Protein AF-A0A2T2R515-F1 (afdb_monomer_lite)

Foldseek 3Di:
DDDDDDDDPDPPPPPPVPPVPQDPVNVVVVVVVVCVCVVVVPPPPDPDDPDDDDPDDPPDDDDDDPPPPPPPPPPPPVFDWDWDFDDDDWFFKGWTPKIAGQAWDKDWDADQDPNDGDDTQFMDIPHGGGMDTDMTTGPDTPD

Structure (mmCIF, N/CA/C/O backbone):
data_AF-A0A2T2R515-F1
#
_entry.id   AF-A0A2T2R515-F1
#
loop_
_atom_site.group_PDB
_atom_site.id
_atom_site.type_symbol
_atom_site.label_atom_id
_atom_site.label_alt_id
_atom_site.label_comp_id
_atom_site.label_asym_id
_atom_site.label_entity_id
_atom_site.label_seq_id
_atom_site.pdbx_PDB_ins_code
_atom_site.Cartn_x
_atom_site.Cartn_y
_atom_site.Cartn_z
_atom_site.occupancy
_atom_site.B_iso_or_equiv
_atom_site.auth_seq_id
_atom_site.auth_comp_id
_atom_site.auth_asym_id
_atom_site.auth_atom_id
_atom_site.pdbx_PDB_model_num
ATOM 1 N N . MET A 1 1 ? -53.935 50.753 -39.973 1.00 38.03 1 MET A N 1
ATOM 2 C CA . MET A 1 1 ? -55.240 50.120 -40.251 1.00 38.03 1 MET A CA 1
ATOM 3 C C . MET A 1 1 ? -55.035 49.172 -41.426 1.00 38.03 1 MET A C 1
ATOM 5 O O . MET A 1 1 ? -54.798 49.696 -42.499 1.00 38.03 1 MET A O 1
ATOM 9 N N . ALA A 1 2 ? -55.031 47.854 -41.149 1.00 42.31 2 ALA A N 1
ATOM 10 C CA . ALA A 1 2 ? -55.151 46.672 -42.037 1.00 42.31 2 ALA A CA 1
ATOM 11 C C . ALA A 1 2 ? -54.336 46.619 -43.352 1.00 42.31 2 ALA A C 1
ATOM 13 O O . ALA A 1 2 ? -54.297 47.579 -44.100 1.00 42.31 2 ALA A O 1
ATOM 14 N N . THR A 1 3 ? -53.726 45.534 -43.827 1.00 49.41 3 THR A N 1
ATOM 15 C CA . THR A 1 3 ? -53.454 44.123 -43.468 1.00 49.41 3 THR A CA 1
ATOM 16 C C . THR A 1 3 ? -52.670 43.600 -44.688 1.00 49.41 3 THR A C 1
ATOM 18 O O . THR A 1 3 ? -52.916 44.091 -45.789 1.00 49.41 3 THR A O 1
ATOM 21 N N . SER A 1 4 ? -51.807 42.591 -44.549 1.00 45.34 4 SER A N 1
ATOM 22 C CA . SER A 1 4 ? -51.841 41.380 -45.399 1.00 45.34 4 SER A CA 1
ATOM 23 C C . SER A 1 4 ? -50.544 40.584 -45.257 1.00 45.34 4 SER A C 1
ATOM 25 O O . SER A 1 4 ? -49.529 40.889 -45.881 1.00 45.34 4 SER A O 1
ATOM 27 N N . ASP A 1 5 ? -50.641 39.500 -44.495 1.00 59.12 5 ASP A N 1
ATOM 28 C CA . ASP A 1 5 ? -49.788 38.320 -44.581 1.00 59.12 5 ASP A CA 1
ATOM 29 C C . ASP A 1 5 ? -49.688 37.791 -46.014 1.00 59.12 5 ASP A C 1
ATOM 31 O O . ASP A 1 5 ? -50.705 37.734 -46.709 1.00 59.12 5 ASP A O 1
ATOM 35 N N . LYS A 1 6 ? -48.503 37.304 -46.411 1.00 57.22 6 LYS A N 1
ATOM 36 C CA . LYS A 1 6 ? -48.354 36.138 -47.301 1.00 57.22 6 LYS A CA 1
ATOM 37 C C . LYS A 1 6 ? -47.087 35.350 -46.961 1.00 57.22 6 LYS A C 1
ATOM 39 O O . LYS A 1 6 ? -45.995 35.627 -47.445 1.00 57.22 6 LYS A O 1
ATOM 44 N N . ASN A 1 7 ? -47.320 34.334 -46.139 1.00 53.00 7 ASN A N 1
ATOM 45 C CA . ASN A 1 7 ? -46.647 33.040 -46.097 1.00 53.00 7 ASN A CA 1
ATOM 46 C C . ASN A 1 7 ? -46.151 32.576 -47.488 1.00 53.00 7 ASN A C 1
ATOM 48 O O . ASN A 1 7 ? -46.952 32.435 -48.416 1.00 53.00 7 ASN A O 1
ATOM 52 N N . LYS A 1 8 ? -44.844 32.308 -47.598 1.00 55.62 8 LYS A N 1
ATOM 53 C CA . LYS A 1 8 ? -44.246 31.407 -48.595 1.00 55.62 8 LYS A CA 1
ATOM 54 C C . LYS A 1 8 ? -43.318 30.419 -47.887 1.00 55.62 8 LYS A C 1
ATOM 56 O O . LYS A 1 8 ? -42.098 30.534 -47.889 1.00 55.62 8 LYS A O 1
ATOM 61 N N . ASN A 1 9 ? -43.967 29.478 -47.226 1.00 55.03 9 ASN A N 1
ATOM 62 C CA . ASN A 1 9 ? -43.599 28.080 -47.085 1.00 55.03 9 ASN A CA 1
ATOM 63 C C . ASN A 1 9 ? -42.997 27.490 -48.371 1.00 55.03 9 ASN A C 1
ATOM 65 O O . ASN A 1 9 ? -43.692 26.877 -49.177 1.00 55.03 9 ASN A O 1
ATOM 69 N N . ASN A 1 10 ? -41.681 27.613 -48.517 1.00 56.19 10 ASN A N 1
ATOM 70 C CA . ASN A 1 10 ? -40.933 26.831 -49.490 1.00 56.19 10 ASN A CA 1
ATOM 71 C C . ASN A 1 10 ? -40.209 25.705 -48.750 1.00 56.19 10 ASN A C 1
ATOM 73 O O . ASN A 1 10 ? -39.078 25.849 -48.294 1.00 56.19 10 ASN A O 1
ATOM 77 N N . ASN A 1 11 ? -40.943 24.597 -48.621 1.00 58.25 11 ASN A N 1
ATOM 78 C CA . ASN A 1 11 ? -40.427 23.255 -48.387 1.00 58.25 11 ASN A CA 1
ATOM 79 C C . ASN A 1 11 ? -39.478 22.873 -49.526 1.00 58.25 11 ASN A C 1
ATOM 81 O O . ASN A 1 11 ? -39.905 22.267 -50.505 1.00 58.25 11 ASN A O 1
ATOM 85 N N . ASP A 1 12 ? -38.201 23.183 -49.373 1.00 54.47 12 ASP A N 1
ATOM 86 C CA . ASP A 1 12 ? -37.157 22.455 -50.081 1.00 54.47 12 ASP A CA 1
ATOM 87 C C . ASP A 1 12 ? -36.236 21.863 -49.018 1.00 54.47 12 ASP A C 1
ATOM 89 O O . ASP A 1 12 ? -35.169 22.383 -48.695 1.00 54.47 12 ASP A O 1
ATOM 93 N N . ILE A 1 13 ? -36.728 20.803 -48.367 1.00 57.78 13 ILE A N 1
ATOM 94 C CA . ILE A 1 13 ? -35.865 19.932 -47.575 1.00 57.78 13 ILE A CA 1
ATOM 95 C C . ILE A 1 13 ? -35.041 19.182 -48.615 1.00 57.78 13 ILE A C 1
ATOM 97 O O . ILE A 1 13 ? -35.435 18.120 -49.093 1.00 57.78 13 ILE A O 1
ATOM 101 N N . GLN A 1 14 ? -33.916 19.777 -48.998 1.00 53.94 14 GLN A N 1
ATOM 102 C CA . GLN A 1 14 ? -32.825 19.064 -49.635 1.00 53.94 14 GLN A CA 1
ATOM 103 C C . GLN A 1 14 ? -32.409 17.988 -48.627 1.00 53.94 14 GLN A C 1
ATOM 105 O O . GLN A 1 14 ? -31.639 18.251 -47.705 1.00 53.94 14 GLN A O 1
ATOM 110 N N . ILE A 1 15 ? -32.987 16.786 -48.731 1.00 57.94 15 ILE A N 1
ATOM 111 C CA . ILE A 1 15 ? -32.444 15.605 -48.062 1.00 57.94 15 ILE A CA 1
ATOM 112 C C . ILE A 1 15 ? -31.192 15.263 -48.859 1.00 57.94 15 ILE A C 1
ATOM 114 O O . ILE A 1 15 ? -31.170 14.347 -49.682 1.00 57.94 15 ILE A O 1
ATOM 118 N N . GLU A 1 16 ? -30.154 16.069 -48.650 1.00 57.19 16 GLU A N 1
ATOM 119 C CA . GLU A 1 16 ? -28.794 15.719 -48.989 1.00 57.19 16 GLU A CA 1
ATOM 120 C C . GLU A 1 16 ? -28.500 14.512 -48.112 1.00 57.19 16 GLU A C 1
ATOM 122 O O . GLU A 1 16 ? -28.179 14.598 -46.926 1.00 57.19 16 GLU A O 1
ATOM 127 N N . THR A 1 17 ? -28.779 13.341 -48.675 1.00 58.66 17 THR A N 1
ATOM 128 C CA . THR A 1 17 ? -28.340 12.094 -48.091 1.00 58.66 17 THR A CA 1
ATOM 129 C C . THR A 1 17 ? -26.835 12.160 -48.254 1.00 58.66 17 THR A C 1
ATOM 131 O O . THR A 1 17 ? -26.313 11.780 -49.302 1.00 58.66 17 THR A O 1
ATOM 134 N N . GLU A 1 18 ? -26.143 12.736 -47.265 1.00 49.25 18 GLU A N 1
ATOM 135 C CA . GLU A 1 18 ? -24.712 12.561 -47.100 1.00 49.25 18 GLU A CA 1
ATOM 136 C C . GLU A 1 18 ? -24.510 11.051 -47.018 1.00 49.25 18 GLU A C 1
ATOM 138 O O . GLU A 1 18 ? -24.594 10.429 -45.957 1.00 49.25 18 GLU A O 1
ATOM 143 N N . SER A 1 19 ? -24.289 10.433 -48.174 1.00 58.09 19 SER A N 1
ATOM 144 C CA . SER A 1 19 ? -23.699 9.120 -48.260 1.00 58.09 19 SER A CA 1
ATOM 145 C C . SER A 1 19 ? -22.293 9.315 -47.720 1.00 58.09 19 SER A C 1
ATOM 147 O O . SER A 1 19 ? -21.364 9.587 -48.482 1.00 58.09 19 SER A O 1
ATOM 149 N N . LYS A 1 20 ? -22.153 9.244 -46.389 1.00 58.50 20 LYS A N 1
ATOM 150 C CA . LYS A 1 20 ? -20.870 9.184 -45.700 1.00 58.50 20 LYS A CA 1
ATOM 151 C C . LYS A 1 20 ? -20.222 7.884 -46.134 1.00 58.50 20 LYS A C 1
ATOM 153 O O . LYS A 1 20 ? -20.372 6.845 -45.497 1.00 58.50 20 LYS A O 1
ATOM 158 N N . GLY A 1 21 ? -19.582 7.949 -47.300 1.00 65.81 21 GLY A N 1
ATOM 159 C CA . GLY A 1 21 ? -18.778 6.877 -47.839 1.00 65.81 21 GLY A CA 1
ATOM 160 C C . GLY A 1 21 ? -17.803 6.475 -46.752 1.00 65.81 21 GLY A C 1
ATOM 161 O O . GLY A 1 21 ? -17.134 7.329 -46.169 1.00 65.81 21 GLY A O 1
ATOM 162 N N . VAL A 1 22 ? -17.794 5.185 -46.433 1.00 72.81 22 VAL A N 1
ATOM 163 C CA . VAL A 1 22 ? -16.921 4.628 -45.405 1.00 72.81 22 VAL A CA 1
ATOM 164 C C . VAL A 1 22 ? -15.488 5.020 -45.762 1.00 72.81 22 VAL A C 1
ATOM 166 O O . VAL A 1 22 ? -14.968 4.592 -46.797 1.00 72.81 22 VAL A O 1
ATOM 169 N N . SER A 1 23 ? -14.876 5.878 -44.943 1.00 81.31 23 SER A N 1
ATOM 170 C CA . SER A 1 23 ? -13.508 6.340 -45.178 1.00 81.31 23 SER A CA 1
ATOM 171 C C . SER A 1 23 ? -12.536 5.164 -45.056 1.00 81.31 23 SER A C 1
ATOM 173 O O . SER A 1 23 ? -12.828 4.178 -44.377 1.00 81.31 23 SER A O 1
ATOM 175 N N . GLU A 1 24 ? -11.373 5.239 -45.702 1.00 78.12 24 GLU A N 1
ATOM 176 C CA . GLU A 1 24 ? -10.357 4.172 -45.638 1.00 78.12 24 GLU A CA 1
ATOM 177 C C . GLU A 1 24 ? -10.008 3.793 -44.187 1.00 78.12 24 GLU A C 1
ATOM 179 O O . GLU A 1 24 ? -9.947 2.615 -43.840 1.00 78.12 24 GLU A O 1
ATOM 184 N N . THR A 1 25 ? -9.922 4.780 -43.293 1.00 77.62 25 THR A N 1
ATOM 185 C CA . THR A 1 25 ? -9.736 4.556 -41.854 1.00 77.62 25 THR A CA 1
ATOM 186 C C . THR A 1 25 ? -10.892 3.776 -41.234 1.00 77.62 25 THR A C 1
ATOM 188 O O . THR A 1 25 ? -10.667 2.870 -40.439 1.00 77.62 25 THR A O 1
ATOM 191 N N . GLN A 1 26 ? -12.135 4.081 -41.607 1.00 78.06 26 GLN A N 1
ATOM 192 C CA . GLN A 1 26 ? -13.306 3.374 -41.098 1.00 78.06 26 GLN A CA 1
ATOM 193 C C . GLN A 1 26 ? -13.345 1.920 -41.596 1.00 78.06 26 GLN A C 1
ATOM 195 O O . GLN A 1 26 ? -13.714 1.037 -40.827 1.00 78.06 26 GLN A O 1
ATOM 200 N N . LYS A 1 27 ? -12.879 1.632 -42.821 1.00 79.00 27 LYS A N 1
ATOM 201 C CA . LYS A 1 27 ? -12.712 0.250 -43.311 1.00 79.00 27 LYS A CA 1
ATOM 202 C C . LYS A 1 27 ? -11.654 -0.512 -42.514 1.00 79.00 27 LYS A C 1
ATOM 204 O O . LYS A 1 27 ? -11.900 -1.651 -42.132 1.00 79.00 27 LYS A O 1
ATOM 209 N N . ILE A 1 28 ? -10.513 0.121 -42.223 1.00 86.12 28 ILE A N 1
ATOM 210 C CA . ILE A 1 28 ? -9.444 -0.475 -41.405 1.00 86.12 28 ILE A CA 1
ATOM 211 C C . ILE A 1 28 ? -9.951 -0.767 -39.988 1.00 86.12 28 ILE A C 1
ATOM 213 O O . ILE A 1 28 ? -9.718 -1.854 -39.468 1.00 86.12 28 ILE A O 1
ATOM 217 N N . VAL A 1 29 ? -10.695 0.163 -39.383 1.00 85.38 29 VAL A N 1
ATOM 218 C CA . VAL A 1 29 ? -11.283 -0.016 -38.046 1.00 85.38 29 VAL A CA 1
ATOM 219 C C . VAL A 1 29 ? -12.323 -1.141 -38.039 1.00 85.38 29 VAL A C 1
ATOM 221 O O . VAL A 1 29 ? -12.287 -1.990 -37.151 1.00 85.38 29 VAL A O 1
ATOM 224 N N . ILE A 1 30 ? -13.209 -1.204 -39.039 1.00 83.56 30 ILE A N 1
ATOM 225 C CA . ILE A 1 30 ? -14.193 -2.292 -39.173 1.00 83.56 30 ILE A CA 1
ATOM 226 C C . ILE A 1 30 ? -13.484 -3.644 -39.346 1.00 83.56 30 ILE A C 1
ATOM 228 O O . ILE A 1 30 ? -13.856 -4.618 -38.692 1.00 83.56 30 ILE A O 1
ATOM 232 N N . PHE A 1 31 ? -12.438 -3.706 -40.175 1.00 83.81 31 PHE A N 1
ATOM 233 C CA . PHE A 1 31 ? -11.661 -4.927 -40.387 1.00 83.81 31 PHE A CA 1
ATOM 234 C C . PHE A 1 31 ? -10.930 -5.374 -39.112 1.00 83.81 31 PHE A C 1
ATOM 236 O O . PHE A 1 31 ? -10.961 -6.554 -38.769 1.00 83.81 31 PHE A O 1
ATOM 243 N N . ALA A 1 32 ? -10.332 -4.438 -38.368 1.00 84.44 32 ALA A N 1
ATOM 244 C CA . ALA A 1 32 ? -9.658 -4.723 -37.103 1.00 84.44 32 ALA A CA 1
ATOM 245 C C . ALA A 1 32 ? -10.628 -5.253 -36.032 1.00 84.44 32 ALA A C 1
ATOM 247 O O . ALA A 1 32 ? -10.308 -6.220 -35.344 1.00 84.44 32 ALA A O 1
ATOM 248 N N . LEU A 1 33 ? -11.829 -4.675 -35.925 1.00 83.19 33 LEU A N 1
ATOM 249 C CA . LEU A 1 33 ? -12.862 -5.150 -34.999 1.00 83.19 33 LEU A CA 1
ATOM 250 C C . LEU A 1 33 ? -13.371 -6.550 -35.372 1.00 83.19 33 LEU A C 1
ATOM 252 O O . LEU A 1 33 ? -13.500 -7.403 -34.496 1.00 83.19 33 LEU A O 1
ATOM 256 N N . ALA A 1 34 ? -13.604 -6.820 -36.661 1.00 81.00 34 ALA A N 1
ATOM 257 C CA . ALA A 1 34 ? -14.006 -8.148 -37.124 1.00 81.00 34 ALA A CA 1
ATOM 258 C C . ALA A 1 34 ? -12.920 -9.204 -36.844 1.00 81.00 34 ALA A C 1
ATOM 260 O O . ALA A 1 34 ? -13.220 -10.279 -36.327 1.00 81.00 34 ALA A O 1
ATOM 261 N N . ALA A 1 35 ? -11.651 -8.880 -37.110 1.00 78.31 35 ALA A N 1
ATOM 262 C CA . ALA A 1 35 ? -10.523 -9.763 -36.825 1.00 78.31 35 ALA A CA 1
ATOM 263 C C . ALA A 1 35 ? -10.320 -10.002 -35.320 1.00 78.31 35 ALA A C 1
ATOM 265 O O . ALA A 1 35 ? -9.958 -11.107 -34.932 1.00 78.31 35 ALA A O 1
ATOM 266 N N . PHE A 1 36 ? -10.586 -9.011 -34.464 1.00 78.19 36 PHE A N 1
ATOM 267 C CA . PHE A 1 36 ? -10.497 -9.158 -33.009 1.00 78.19 36 PHE A CA 1
ATOM 268 C C . PHE A 1 36 ? -11.574 -10.104 -32.453 1.00 78.19 36 PHE A C 1
ATOM 270 O O . PHE A 1 36 ? -11.263 -10.970 -31.638 1.00 78.19 36 PHE A O 1
ATOM 277 N N . ILE A 1 37 ? -12.819 -10.006 -32.942 1.00 74.50 37 ILE A N 1
ATOM 278 C CA . ILE A 1 37 ? -13.911 -10.912 -32.538 1.00 74.50 37 ILE A CA 1
ATOM 279 C C . ILE A 1 37 ? -13.641 -12.345 -33.015 1.00 74.50 37 ILE A C 1
ATOM 281 O O . ILE A 1 37 ? -13.819 -13.293 -32.253 1.00 74.50 37 ILE A O 1
ATOM 285 N N . ILE A 1 38 ? -13.154 -12.515 -34.248 1.00 71.44 38 ILE A N 1
ATOM 286 C CA . ILE A 1 38 ? -12.800 -13.839 -34.781 1.00 71.44 38 ILE A CA 1
ATOM 287 C C . ILE A 1 38 ? -11.552 -14.396 -34.074 1.00 71.44 38 ILE A C 1
ATOM 289 O O . ILE A 1 38 ? -11.510 -15.578 -33.753 1.00 71.44 38 ILE A O 1
ATOM 293 N N . GLY A 1 39 ? -10.557 -13.554 -33.786 1.00 60.31 39 GLY A N 1
ATOM 294 C CA . GLY A 1 39 ? -9.285 -13.947 -33.174 1.00 60.31 39 GLY A CA 1
ATOM 295 C C . GLY A 1 39 ? -9.384 -14.331 -31.697 1.00 60.31 39 GLY A C 1
ATOM 296 O O . GLY A 1 39 ? -8.640 -15.198 -31.250 1.00 60.31 39 GLY A O 1
ATOM 297 N N . ILE A 1 40 ? -10.322 -13.749 -30.944 1.00 63.66 40 ILE A N 1
ATOM 298 C CA . ILE A 1 40 ? -10.615 -14.172 -29.563 1.00 63.66 40 ILE A CA 1
ATOM 299 C C . ILE A 1 40 ? -11.539 -15.405 -29.541 1.00 63.66 40 ILE A C 1
ATOM 301 O O . ILE A 1 40 ? -11.453 -16.221 -28.625 1.00 63.66 40 ILE A O 1
ATOM 305 N N . GLY A 1 41 ? -12.373 -15.596 -30.568 1.00 54.38 41 GLY A N 1
ATOM 306 C CA . GLY A 1 41 ? -13.409 -16.636 -30.613 1.00 54.38 41 GLY A CA 1
ATOM 307 C C . GLY A 1 41 ? -12.950 -18.084 -30.846 1.00 54.38 41 GLY A C 1
ATOM 308 O O . GLY A 1 41 ? -13.784 -18.980 -30.768 1.00 54.38 41 GLY A O 1
ATOM 309 N N . VAL A 1 42 ? -11.666 -18.348 -31.114 1.00 58.06 42 VAL A N 1
ATOM 310 C CA . VAL A 1 42 ? -11.133 -19.717 -31.341 1.00 58.06 42 VAL A CA 1
ATOM 311 C C . VAL A 1 42 ? -10.168 -20.211 -30.257 1.00 58.06 42 VAL A C 1
ATOM 313 O O . VAL A 1 42 ? -9.680 -21.333 -30.337 1.00 58.06 42 VAL A O 1
ATOM 316 N N . GLY A 1 43 ? -9.922 -19.421 -29.208 1.00 54.16 43 GLY A N 1
ATOM 317 C CA . GLY A 1 43 ? -9.030 -19.804 -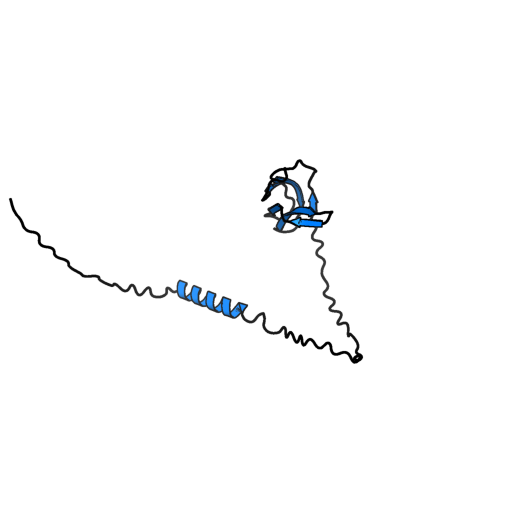28.106 1.00 54.16 43 GLY A CA 1
ATOM 318 C C . GLY A 1 43 ? -9.674 -20.623 -26.980 1.00 54.16 43 GLY A C 1
ATOM 319 O O . GLY A 1 43 ? -8.992 -20.913 -26.004 1.00 54.16 43 GLY A O 1
ATOM 320 N N . PHE A 1 44 ? -10.966 -20.963 -27.070 1.00 55.25 44 PHE A N 1
ATOM 321 C CA . PHE A 1 44 ? -11.721 -21.542 -25.945 1.00 55.25 44 PHE A CA 1
ATOM 322 C C . PHE A 1 44 ? -12.681 -22.679 -26.340 1.00 55.25 44 PHE A C 1
ATOM 324 O O . PHE A 1 44 ? -13.757 -22.822 -25.770 1.00 55.25 44 PHE A O 1
ATOM 331 N N . VAL A 1 45 ? -12.310 -23.494 -27.332 1.00 56.44 45 VAL A N 1
ATOM 332 C CA . VAL A 1 45 ? -13.097 -24.667 -27.751 1.00 56.44 45 VAL A CA 1
ATOM 333 C C . VAL A 1 45 ? -12.190 -25.892 -27.783 1.00 56.44 45 VAL A C 1
ATOM 335 O O . VAL A 1 45 ? -11.647 -26.225 -28.830 1.00 56.44 45 VAL A O 1
ATOM 338 N N . LEU A 1 46 ? -11.970 -26.470 -26.596 1.00 56.97 46 LEU A N 1
ATOM 339 C CA . LEU A 1 46 ? -11.714 -27.891 -26.289 1.00 56.97 46 LEU A CA 1
ATOM 340 C C . LEU A 1 46 ? -11.292 -28.001 -24.807 1.00 56.97 46 LEU A C 1
ATOM 342 O O . LEU A 1 46 ? -10.154 -28.319 -24.473 1.00 56.97 46 LEU A O 1
ATOM 346 N N . VAL A 1 47 ? -12.227 -27.689 -23.910 1.00 52.69 47 VAL A N 1
ATOM 347 C CA . VAL A 1 47 ? -12.324 -28.366 -22.611 1.00 52.69 47 VAL A CA 1
ATOM 348 C C . VAL A 1 47 ? -13.667 -29.075 -22.680 1.00 52.69 47 VAL A C 1
ATOM 350 O O . VAL A 1 47 ? -14.717 -28.439 -22.695 1.00 52.69 47 VAL A O 1
ATOM 353 N N . GLU A 1 48 ? -13.608 -30.380 -22.910 1.00 46.22 48 GLU A N 1
ATOM 354 C CA . GLU A 1 48 ? -14.766 -31.264 -22.917 1.00 46.22 48 GLU A CA 1
ATOM 355 C C . GLU A 1 48 ? -15.039 -31.630 -21.453 1.00 46.22 48 GLU A C 1
ATOM 357 O O . GLU A 1 48 ? -14.364 -32.487 -20.888 1.00 46.22 48 GLU A O 1
ATOM 362 N N . ASP A 1 49 ? -15.982 -30.933 -20.817 1.00 54.81 49 ASP A N 1
ATOM 363 C CA . ASP A 1 49 ? -16.538 -31.358 -19.533 1.00 54.81 49 ASP A CA 1
ATOM 364 C C . ASP A 1 49 ? -17.538 -32.490 -19.805 1.00 54.81 49 ASP A C 1
ATOM 366 O O . ASP A 1 49 ? -18.688 -32.254 -20.183 1.00 54.81 49 ASP A O 1
ATOM 370 N N . THR A 1 50 ? -17.119 -33.740 -19.620 1.00 41.03 50 THR A N 1
ATOM 371 C CA . THR A 1 50 ? -18.057 -34.851 -19.414 1.00 41.03 50 THR A CA 1
ATOM 372 C C . THR A 1 50 ? -18.243 -35.087 -17.921 1.00 41.03 50 THR A C 1
ATOM 374 O O . THR A 1 50 ? -17.772 -36.086 -17.383 1.00 41.03 50 THR A O 1
ATOM 377 N N . ASP A 1 51 ? -18.967 -34.190 -17.255 1.00 53.72 51 ASP A N 1
ATOM 378 C CA . ASP A 1 51 ? -19.571 -34.486 -15.957 1.00 53.72 51 ASP A CA 1
ATOM 379 C C . ASP A 1 51 ? -20.903 -35.213 -16.189 1.00 53.72 51 ASP A C 1
ATOM 381 O O . ASP A 1 51 ? -21.951 -34.604 -16.407 1.00 53.72 51 ASP A O 1
ATOM 385 N N . THR A 1 52 ? -20.876 -36.546 -16.149 1.00 47.41 52 THR A N 1
ATOM 386 C CA . THR A 1 52 ? -22.083 -37.339 -15.867 1.00 47.41 52 THR A CA 1
ATOM 387 C C . THR A 1 52 ? -22.067 -37.708 -14.383 1.00 47.41 52 THR A C 1
ATOM 389 O O . THR A 1 52 ? -21.185 -38.462 -13.971 1.00 47.41 52 THR A O 1
ATOM 392 N N . PRO A 1 53 ? -23.015 -37.225 -13.557 1.00 50.69 53 PRO A N 1
ATOM 393 C CA . PRO A 1 53 ? -23.109 -37.621 -12.163 1.00 50.69 53 PRO A CA 1
ATOM 394 C C . PRO A 1 53 ? -23.853 -38.957 -12.084 1.00 50.69 53 PRO A C 1
ATOM 396 O O . PRO A 1 53 ? -25.063 -39.020 -12.294 1.00 50.69 53 PRO A O 1
ATOM 399 N N . ALA A 1 54 ? -23.139 -40.032 -11.772 1.00 40.12 54 ALA A N 1
ATOM 400 C CA . ALA A 1 54 ? -23.738 -41.325 -11.468 1.00 40.12 54 ALA A CA 1
ATOM 401 C C . ALA A 1 54 ? -23.227 -41.808 -10.107 1.00 40.12 54 ALA A C 1
ATOM 403 O O . ALA A 1 54 ? -22.230 -42.512 -10.025 1.00 40.12 54 ALA A O 1
ATOM 404 N N . ASN A 1 55 ? -23.938 -41.433 -9.040 1.00 47.69 55 ASN A N 1
ATOM 405 C CA . ASN A 1 55 ? -23.940 -42.216 -7.808 1.00 47.69 55 ASN A CA 1
ATOM 406 C C . ASN A 1 55 ? -25.120 -43.188 -7.899 1.00 47.69 55 ASN A C 1
ATOM 408 O O . ASN A 1 55 ? -26.277 -42.827 -7.680 1.00 47.69 55 ASN A O 1
ATOM 412 N N . THR A 1 56 ? -24.835 -44.421 -8.292 1.00 47.47 56 THR A N 1
ATOM 413 C CA . THR A 1 56 ? -25.641 -45.591 -7.942 1.00 47.47 56 THR A CA 1
ATOM 414 C C . THR A 1 56 ? -24.629 -46.655 -7.561 1.00 47.47 56 THR A C 1
ATOM 416 O O . THR A 1 56 ? -23.968 -47.228 -8.423 1.00 47.47 56 THR A O 1
ATOM 419 N N . ASP A 1 57 ? -24.446 -46.801 -6.252 1.00 52.06 57 ASP A N 1
ATOM 420 C CA . ASP A 1 57 ? -23.492 -47.711 -5.636 1.00 52.06 57 ASP A CA 1
ATOM 421 C C . ASP A 1 57 ? -23.900 -49.166 -5.885 1.00 52.06 57 ASP A C 1
ATOM 423 O O . ASP A 1 57 ? -24.918 -49.611 -5.366 1.00 52.06 57 ASP A O 1
ATOM 427 N N . GLU A 1 58 ? -23.068 -49.912 -6.608 1.00 48.94 58 GLU A N 1
ATOM 428 C CA . GLU A 1 58 ? -22.641 -51.257 -6.198 1.00 48.94 58 GLU A CA 1
ATOM 429 C C . GLU A 1 58 ? -21.126 -51.353 -6.469 1.00 48.94 58 GLU A C 1
ATOM 431 O O . GLU A 1 58 ? -20.667 -51.822 -7.505 1.00 48.94 58 GLU A O 1
ATOM 436 N N . ASP A 1 59 ? -20.403 -50.731 -5.528 1.00 58.88 59 ASP A N 1
ATOM 437 C CA . ASP A 1 59 ? -18.960 -50.676 -5.225 1.00 58.88 59 ASP A CA 1
ATOM 438 C C . ASP A 1 59 ? -17.974 -50.979 -6.384 1.00 58.88 59 ASP A C 1
ATOM 440 O O . ASP A 1 59 ? -17.512 -52.106 -6.582 1.00 58.88 59 ASP A O 1
ATOM 444 N N . ILE A 1 60 ? -17.659 -49.936 -7.168 1.00 44.97 60 ILE A N 1
ATOM 445 C CA . ILE A 1 60 ? -16.987 -49.998 -8.480 1.00 44.97 60 ILE A CA 1
ATOM 446 C C . ILE A 1 60 ? -15.449 -49.884 -8.392 1.00 44.97 60 ILE A C 1
ATOM 448 O O . ILE A 1 60 ? -14.885 -48.891 -7.938 1.00 44.97 60 ILE A O 1
ATOM 452 N N . GLU A 1 61 ? -14.819 -50.938 -8.916 1.00 40.56 61 GLU A N 1
ATOM 453 C CA . GLU A 1 61 ? -13.564 -51.072 -9.677 1.00 40.56 61 GLU A CA 1
ATOM 454 C C . GLU A 1 61 ? -12.479 -49.972 -9.688 1.00 40.56 61 GLU A C 1
ATOM 456 O O . GLU A 1 61 ? -12.622 -48.878 -10.220 1.00 40.56 61 GLU A O 1
ATOM 461 N N . ALA A 1 62 ? -11.296 -50.421 -9.250 1.00 39.03 62 ALA A N 1
ATOM 462 C CA . ALA A 1 62 ? -10.058 -50.525 -10.030 1.00 39.03 62 ALA A CA 1
ATOM 463 C C . ALA A 1 62 ? -9.643 -49.368 -10.960 1.00 39.03 62 ALA A C 1
ATOM 465 O O . ALA A 1 62 ? -10.240 -49.118 -12.001 1.00 39.03 62 ALA A O 1
ATOM 466 N N . GLY A 1 63 ? -8.428 -48.862 -10.720 1.00 37.78 63 GLY A N 1
ATOM 467 C CA . GLY A 1 63 ? -7.580 -48.417 -11.826 1.00 37.78 63 GLY A CA 1
ATOM 468 C C . GLY A 1 63 ? -6.720 -47.201 -11.538 1.00 37.78 63 GLY A C 1
ATOM 469 O O . GLY A 1 63 ? -7.119 -46.072 -11.774 1.00 37.78 63 GLY A O 1
ATOM 470 N N . THR A 1 64 ? -5.496 -47.470 -11.088 1.00 47.66 64 THR A N 1
ATOM 471 C CA . THR A 1 64 ? -4.259 -46.832 -11.564 1.00 47.66 64 THR A CA 1
ATOM 472 C C . THR A 1 64 ? -4.365 -45.356 -11.972 1.00 47.66 64 THR A C 1
ATOM 474 O O . THR A 1 64 ? -4.482 -45.021 -13.149 1.00 47.66 64 THR A O 1
ATOM 477 N N . SER A 1 65 ? -4.203 -44.458 -10.998 1.00 42.69 65 SER A N 1
ATOM 478 C CA . SER A 1 65 ? -3.913 -43.050 -11.275 1.00 42.69 65 SER A CA 1
ATOM 479 C C . SER A 1 65 ? -2.471 -42.935 -11.782 1.00 42.69 65 SER A C 1
ATOM 481 O O . SER A 1 65 ? -1.509 -42.892 -11.011 1.00 42.69 65 SER A O 1
ATOM 483 N N . THR A 1 66 ? -2.303 -42.950 -13.106 1.00 38.06 66 THR A N 1
ATOM 484 C CA . THR A 1 66 ? -1.059 -42.545 -13.761 1.00 38.06 66 THR A CA 1
ATOM 485 C C . THR A 1 66 ? -0.883 -41.048 -13.549 1.00 38.06 66 THR A C 1
ATOM 487 O O . THR A 1 66 ? -1.434 -40.211 -14.259 1.00 38.06 66 THR A O 1
ATOM 490 N N . GLN A 1 67 ? -0.100 -40.735 -12.526 1.00 47.28 67 GLN A N 1
ATOM 491 C CA . GLN A 1 67 ? 0.413 -39.416 -12.216 1.00 47.28 67 GLN A CA 1
ATOM 492 C C . GLN A 1 67 ? 1.312 -38.958 -13.374 1.00 47.28 67 GLN A C 1
ATOM 494 O O . GLN A 1 67 ? 2.494 -39.290 -13.440 1.00 47.28 67 GLN A O 1
ATOM 499 N N . ALA A 1 68 ? 0.745 -38.212 -14.321 1.00 50.22 68 ALA A N 1
ATOM 500 C CA . ALA A 1 68 ? 1.533 -37.425 -15.253 1.00 50.22 68 ALA A CA 1
ATOM 501 C C . ALA A 1 68 ? 2.171 -36.283 -14.454 1.00 50.22 68 ALA A C 1
ATOM 503 O O . ALA A 1 68 ? 1.557 -35.249 -14.192 1.00 50.22 68 ALA A O 1
ATOM 504 N N . THR A 1 69 ? 3.409 -36.505 -14.016 1.00 45.94 69 THR A N 1
ATOM 505 C CA . THR A 1 69 ? 4.309 -35.476 -13.505 1.00 45.94 69 THR A CA 1
ATOM 506 C C . THR A 1 69 ? 4.586 -34.477 -14.629 1.00 45.94 69 THR A C 1
ATOM 508 O O . THR A 1 69 ? 5.593 -34.554 -15.329 1.00 45.94 69 THR A O 1
ATOM 511 N N . SER A 1 70 ? 3.685 -33.514 -14.811 1.00 48.22 70 SER A N 1
ATOM 512 C CA . SER A 1 70 ? 4.040 -32.247 -15.435 1.00 48.22 70 SER A CA 1
ATOM 513 C C . SER A 1 70 ? 4.964 -31.535 -14.461 1.00 48.22 70 SER A C 1
ATOM 515 O O . SER A 1 70 ? 4.522 -30.802 -13.578 1.00 48.22 70 SER A O 1
ATOM 517 N N . SER A 1 71 ? 6.266 -31.774 -14.610 1.00 54.75 71 SER A N 1
ATOM 518 C CA . SER A 1 71 ? 7.314 -30.913 -14.073 1.00 54.75 71 SER A CA 1
ATOM 519 C C . SER A 1 71 ? 7.218 -29.564 -14.778 1.00 54.75 71 SER A C 1
ATOM 521 O O . SER A 1 71 ? 8.047 -29.212 -15.613 1.00 54.75 71 SER A O 1
ATOM 523 N N . ASN A 1 72 ? 6.174 -28.799 -14.465 1.00 55.75 72 ASN A N 1
ATOM 524 C CA . ASN A 1 72 ? 6.191 -27.375 -14.690 1.00 55.75 72 ASN A CA 1
ATOM 525 C C . ASN A 1 72 ? 7.261 -26.863 -13.730 1.00 55.75 72 ASN A C 1
ATOM 527 O O . ASN A 1 72 ? 7.002 -26.691 -12.542 1.00 55.75 72 ASN A O 1
ATOM 531 N N . SER A 1 73 ? 8.497 -26.718 -14.217 1.00 57.34 73 SER A N 1
ATOM 532 C CA . SER A 1 73 ? 9.505 -25.923 -13.531 1.00 57.34 73 SER A CA 1
ATOM 533 C C . SER A 1 73 ? 8.953 -24.508 -13.442 1.00 57.34 73 SER A C 1
ATOM 535 O O . SER A 1 73 ? 9.216 -23.660 -14.294 1.00 57.34 73 SER A O 1
ATOM 537 N N . THR A 1 74 ? 8.171 -24.249 -12.398 1.00 50.94 74 THR A N 1
ATOM 538 C CA . THR A 1 74 ? 7.961 -22.924 -11.852 1.00 50.94 74 THR A CA 1
ATOM 539 C C . THR A 1 74 ? 9.356 -22.428 -11.522 1.00 50.94 74 THR A C 1
ATOM 541 O O . THR A 1 74 ? 9.935 -22.745 -10.486 1.00 50.94 74 THR A O 1
ATOM 544 N N . ARG A 1 75 ? 9.952 -21.672 -12.448 1.00 57.31 75 ARG A N 1
ATOM 545 C CA . ARG A 1 75 ? 10.960 -20.696 -12.068 1.00 57.31 75 ARG A CA 1
ATOM 546 C C . ARG A 1 75 ? 10.228 -19.771 -11.114 1.00 57.31 75 ARG A C 1
ATOM 548 O O . ARG A 1 75 ? 9.527 -18.865 -11.554 1.00 57.31 75 ARG A O 1
ATOM 555 N N . THR A 1 76 ? 10.333 -20.058 -9.822 1.00 49.69 76 THR A N 1
ATOM 556 C CA . THR A 1 76 ? 9.994 -19.122 -8.765 1.00 49.69 76 THR A CA 1
ATOM 557 C C . THR A 1 76 ? 10.932 -17.946 -8.977 1.00 49.69 76 THR A C 1
ATOM 559 O O . THR A 1 76 ? 12.067 -17.939 -8.508 1.00 49.69 76 THR A O 1
ATOM 562 N N . ALA A 1 77 ? 10.507 -16.981 -9.791 1.00 59.56 77 ALA A N 1
ATOM 563 C CA . ALA A 1 77 ? 11.018 -15.640 -9.652 1.00 59.56 77 ALA A CA 1
ATOM 564 C C . ALA A 1 77 ? 10.670 -15.277 -8.212 1.00 59.56 77 ALA A C 1
ATOM 566 O O . ALA A 1 77 ? 9.495 -15.179 -7.866 1.00 59.56 77 ALA A O 1
ATOM 567 N N . THR A 1 78 ? 11.676 -15.217 -7.345 1.00 56.94 78 THR A N 1
ATOM 568 C CA . THR A 1 78 ? 11.515 -14.673 -6.003 1.00 56.94 78 THR A CA 1
ATOM 569 C C . THR A 1 78 ? 11.206 -13.194 -6.188 1.00 56.94 78 THR A C 1
ATOM 571 O O . THR A 1 78 ? 12.102 -12.358 -6.242 1.00 56.94 78 THR A O 1
ATOM 574 N N . THR A 1 79 ? 9.934 -12.880 -6.412 1.00 65.62 79 THR A N 1
ATOM 575 C CA . THR A 1 79 ? 9.437 -11.514 -6.476 1.00 65.62 79 THR A CA 1
ATOM 576 C C . THR A 1 79 ? 9.358 -11.037 -5.037 1.00 65.62 79 THR A C 1
ATOM 578 O O . THR A 1 79 ? 8.437 -11.401 -4.304 1.00 65.62 79 THR A O 1
ATOM 581 N N . THR A 1 80 ? 10.371 -10.302 -4.588 1.00 82.38 80 THR A N 1
ATOM 582 C CA . THR A 1 80 ? 10.379 -9.732 -3.240 1.00 82.38 80 THR A CA 1
ATOM 583 C C . THR A 1 80 ? 9.348 -8.613 -3.197 1.00 82.38 80 THR A C 1
ATOM 585 O O . THR A 1 80 ? 9.584 -7.523 -3.710 1.00 82.38 80 THR A O 1
ATOM 588 N N . THR A 1 81 ? 8.179 -8.908 -2.633 1.00 92.69 81 THR A N 1
ATOM 589 C CA . THR A 1 81 ? 7.154 -7.915 -2.311 1.00 92.69 81 THR A CA 1
ATOM 590 C C . THR A 1 81 ? 7.060 -7.784 -0.801 1.00 92.69 81 THR A C 1
ATOM 592 O O . THR A 1 81 ? 6.880 -8.781 -0.106 1.00 92.69 81 THR A O 1
A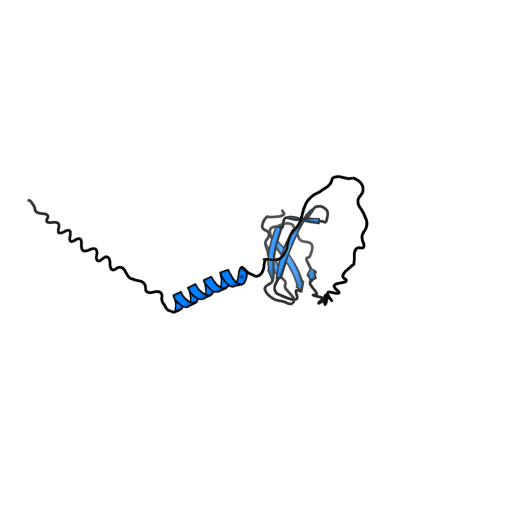TOM 595 N N . SER A 1 82 ? 7.191 -6.565 -0.294 1.00 95.19 82 SER A N 1
ATOM 596 C CA . SER A 1 82 ? 7.064 -6.264 1.132 1.00 95.19 82 SER A CA 1
ATOM 597 C C . SER A 1 82 ? 6.279 -4.980 1.329 1.00 95.19 82 SER A C 1
ATOM 599 O O . SER A 1 82 ? 6.341 -4.079 0.497 1.00 95.19 82 SER A O 1
ATOM 601 N N . ILE A 1 83 ? 5.555 -4.888 2.438 1.00 96.12 83 ILE A N 1
ATOM 602 C CA . ILE A 1 83 ? 4.857 -3.677 2.853 1.00 96.12 83 ILE A CA 1
ATOM 603 C C . ILE A 1 83 ? 4.977 -3.534 4.367 1.00 96.12 83 ILE A C 1
ATOM 605 O O . ILE A 1 83 ? 4.775 -4.496 5.105 1.00 96.12 83 ILE A O 1
ATOM 609 N N . THR A 1 84 ? 5.323 -2.333 4.806 1.00 97.31 84 THR A N 1
ATOM 610 C CA . THR A 1 84 ? 5.477 -1.942 6.202 1.00 97.31 84 THR A CA 1
ATOM 611 C C . THR A 1 84 ? 4.478 -0.834 6.492 1.00 97.31 84 THR A C 1
ATOM 613 O O . THR A 1 84 ? 4.404 0.177 5.788 1.00 97.31 84 THR A O 1
ATOM 616 N N . VAL A 1 85 ? 3.696 -1.039 7.542 1.00 97.38 85 VAL A N 1
ATOM 617 C CA . VAL A 1 85 ? 2.697 -0.099 8.041 1.00 97.38 85 VAL A CA 1
ATOM 618 C C . VAL A 1 85 ? 2.846 -0.066 9.556 1.00 97.38 85 VAL A C 1
ATOM 620 O O . VAL A 1 85 ? 2.970 -1.117 10.179 1.00 97.38 85 VAL A O 1
ATOM 623 N N . ASN A 1 86 ? 2.858 1.131 10.136 1.00 97.81 86 ASN A N 1
ATOM 624 C CA . ASN A 1 86 ? 2.883 1.305 11.585 1.00 97.81 86 ASN A CA 1
ATOM 625 C C . ASN A 1 86 ? 1.457 1.342 12.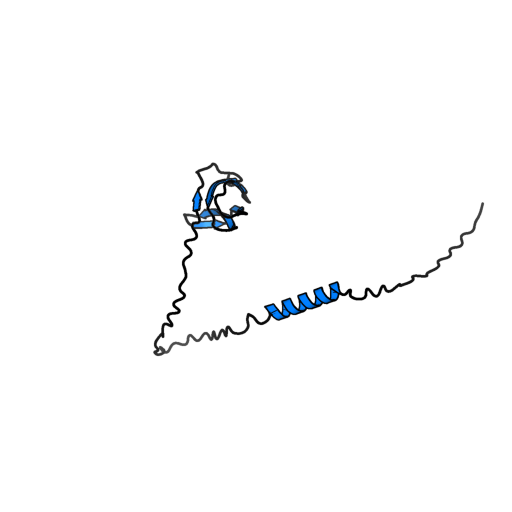146 1.00 97.81 86 ASN A C 1
ATOM 627 O O . ASN A 1 86 ? 0.515 1.733 11.442 1.00 97.81 86 ASN A O 1
ATOM 631 N N . ASP A 1 87 ? 1.324 1.007 13.429 1.00 97.00 87 ASP A N 1
ATOM 632 C CA . ASP A 1 87 ? 0.083 1.216 14.171 1.00 97.00 87 ASP A CA 1
ATOM 633 C C . ASP A 1 87 ? -0.316 2.693 14.108 1.00 97.00 87 ASP A C 1
ATOM 635 O O . ASP A 1 87 ? 0.488 3.597 14.352 1.00 97.00 87 ASP A O 1
ATOM 639 N N . GLN A 1 88 ? -1.575 2.933 13.758 1.00 96.12 88 GLN A N 1
ATOM 640 C CA . GLN A 1 88 ? -2.127 4.267 13.575 1.00 96.12 88 GLN A CA 1
ATOM 641 C C . GLN A 1 88 ? -3.575 4.312 14.077 1.00 96.12 88 GLN A C 1
ATOM 643 O O . GLN A 1 88 ? -4.235 3.270 14.118 1.00 96.12 88 GLN A O 1
ATOM 648 N N . PRO A 1 89 ? -4.077 5.490 14.488 1.00 95.88 89 PRO A N 1
ATOM 649 C CA . PRO A 1 89 ? -5.474 5.650 14.870 1.00 95.88 89 PRO A CA 1
ATOM 650 C C . PRO A 1 89 ? -6.429 5.241 13.745 1.00 95.88 89 PRO A C 1
ATOM 652 O O . PRO A 1 89 ? -6.077 5.279 12.565 1.00 95.88 89 PRO A O 1
ATOM 655 N N . ALA A 1 90 ? -7.657 4.902 14.126 1.00 94.50 90 ALA A N 1
ATOM 656 C CA . ALA A 1 90 ? -8.754 4.753 13.182 1.00 94.50 90 ALA A CA 1
ATOM 657 C C . ALA A 1 90 ? -9.022 6.060 12.407 1.00 94.50 90 ALA A C 1
ATOM 659 O O . ALA A 1 90 ? -8.713 7.151 12.891 1.00 94.50 90 ALA A O 1
ATOM 660 N N . GLY A 1 91 ? -9.582 5.942 11.201 1.00 95.75 91 GLY A N 1
ATOM 661 C CA . GLY A 1 91 ? -9.894 7.079 10.337 1.00 95.75 91 GLY A CA 1
ATOM 662 C C . GLY A 1 91 ? -10.186 6.678 8.891 1.00 95.75 91 GLY A C 1
ATOM 663 O O . GLY A 1 91 ? -10.598 5.556 8.606 1.00 95.75 91 GLY A O 1
ATOM 664 N N . GLU A 1 92 ? -9.952 7.605 7.959 1.00 97.31 92 GLU A N 1
ATOM 665 C CA . GLU A 1 92 ? -10.316 7.463 6.538 1.00 97.31 92 GLU A CA 1
ATOM 666 C C . GLU A 1 92 ? -9.144 7.076 5.620 1.00 97.31 92 GLU A C 1
ATOM 668 O O . GLU A 1 92 ? -9.319 6.908 4.412 1.00 97.31 92 GLU A O 1
ATOM 673 N N . THR A 1 93 ? -7.926 6.955 6.149 1.00 97.44 93 THR A N 1
ATOM 674 C CA . THR A 1 93 ? -6.733 6.638 5.350 1.00 97.44 93 THR A CA 1
ATOM 675 C C . THR A 1 93 ? -5.777 5.737 6.109 1.00 97.44 93 THR A C 1
ATOM 677 O O . THR A 1 93 ? -5.610 5.909 7.311 1.00 97.44 93 THR A O 1
ATOM 680 N N . VAL A 1 94 ? -5.071 4.866 5.387 1.00 97.62 94 VAL A N 1
ATOM 681 C CA . VAL A 1 94 ? -3.901 4.143 5.904 1.00 97.62 94 VAL A CA 1
ATOM 682 C C . VAL A 1 94 ? -2.629 4.766 5.347 1.00 97.62 94 VAL A C 1
ATOM 684 O O . VAL A 1 94 ? -2.469 4.891 4.131 1.00 97.62 94 VAL A O 1
ATOM 687 N N . ILE A 1 95 ? -1.712 5.139 6.232 1.00 98.12 95 ILE A N 1
ATOM 688 C CA . ILE A 1 95 ? -0.372 5.615 5.889 1.00 98.12 95 ILE A CA 1
ATOM 689 C C . ILE A 1 95 ? 0.552 4.404 5.760 1.00 98.12 95 ILE A C 1
ATOM 691 O O . ILE A 1 95 ? 0.745 3.662 6.722 1.00 98.12 95 ILE A O 1
ATOM 695 N N . VAL A 1 96 ? 1.120 4.214 4.571 1.00 98.06 96 VAL A N 1
ATOM 696 C CA . VAL A 1 96 ? 2.119 3.185 4.276 1.00 98.06 96 VAL A CA 1
ATOM 697 C C . VAL A 1 96 ? 3.505 3.791 4.436 1.00 98.06 96 VAL A C 1
ATOM 699 O O . VAL A 1 96 ? 3.848 4.748 3.738 1.00 98.06 96 VAL A O 1
ATOM 702 N N . ASP A 1 97 ? 4.286 3.220 5.352 1.00 97.88 97 ASP A N 1
ATOM 703 C CA . ASP A 1 97 ? 5.645 3.669 5.661 1.00 97.88 97 ASP A CA 1
ATOM 704 C C . ASP A 1 97 ? 6.598 3.335 4.509 1.00 97.88 97 ASP A C 1
ATOM 706 O O . ASP A 1 97 ? 7.262 4.211 3.956 1.00 97.88 97 ASP A O 1
ATOM 710 N N . SER A 1 98 ? 6.588 2.073 4.076 1.00 97.12 98 SER A N 1
ATOM 711 C CA . SER A 1 98 ? 7.338 1.611 2.911 1.00 97.12 98 SER A CA 1
ATOM 712 C C . SER A 1 98 ? 6.670 0.399 2.269 1.00 97.12 98 SER A C 1
ATOM 714 O O . SER A 1 98 ? 6.142 -0.478 2.946 1.00 97.12 98 SER A O 1
ATOM 716 N N . ALA A 1 99 ? 6.692 0.326 0.945 1.00 96.69 99 ALA A N 1
ATOM 717 C CA . ALA A 1 99 ? 6.326 -0.851 0.176 1.00 96.69 99 ALA A CA 1
ATOM 718 C C . ALA A 1 99 ? 7.352 -1.060 -0.931 1.00 96.69 99 ALA A C 1
ATOM 720 O O . ALA A 1 99 ? 7.691 -0.115 -1.633 1.00 96.69 99 ALA A O 1
ATOM 721 N N . THR A 1 100 ? 7.812 -2.290 -1.116 1.00 96.56 100 THR A N 1
ATOM 722 C CA . THR A 1 100 ? 8.719 -2.663 -2.203 1.00 96.56 100 THR A CA 1
ATOM 723 C C . THR A 1 100 ? 7.984 -3.625 -3.112 1.00 96.56 100 THR A C 1
ATOM 725 O O . THR A 1 100 ? 7.548 -4.681 -2.654 1.00 96.56 100 THR A O 1
ATOM 728 N N . ILE A 1 101 ? 7.832 -3.262 -4.386 1.00 95.19 101 ILE A N 1
ATOM 729 C CA . ILE A 1 101 ? 7.187 -4.102 -5.403 1.00 95.19 101 ILE A CA 1
ATOM 730 C C . ILE A 1 101 ? 8.076 -4.222 -6.642 1.00 95.19 101 ILE A C 1
ATOM 732 O O . ILE A 1 101 ? 8.825 -3.311 -6.977 1.00 95.19 101 ILE A O 1
ATOM 736 N N . ASP A 1 102 ? 8.007 -5.343 -7.352 1.00 94.81 102 ASP A N 1
ATOM 737 C CA . ASP A 1 102 ? 8.861 -5.623 -8.515 1.00 94.81 102 ASP A CA 1
ATOM 738 C C . ASP A 1 102 ? 8.274 -5.125 -9.850 1.00 94.81 102 ASP A C 1
ATOM 740 O O . ASP A 1 102 ? 8.961 -5.088 -10.871 1.00 94.81 102 ASP A O 1
ATOM 744 N N . ARG A 1 103 ? 6.999 -4.727 -9.841 1.00 94.06 103 ARG A N 1
ATOM 745 C CA . ARG A 1 103 ? 6.233 -4.208 -10.980 1.00 94.06 103 ARG A CA 1
ATOM 746 C C . ARG A 1 103 ? 5.075 -3.348 -10.488 1.00 94.06 103 ARG A C 1
ATOM 748 O O . ARG A 1 103 ? 4.717 -3.416 -9.322 1.00 94.06 103 ARG A O 1
ATOM 755 N N . VAL A 1 104 ? 4.445 -2.606 -11.396 1.00 96.12 104 VAL A N 1
ATOM 756 C CA . VAL A 1 104 ? 3.188 -1.884 -11.130 1.00 96.12 104 VAL A CA 1
ATOM 757 C C . VAL A 1 104 ? 2.147 -2.829 -10.517 1.00 96.12 104 VAL A C 1
ATOM 759 O O . VAL A 1 104 ? 1.903 -3.910 -11.055 1.00 96.12 104 VAL A O 1
ATOM 762 N N . GLY A 1 105 ? 1.521 -2.425 -9.411 1.00 95.38 105 GLY A N 1
ATOM 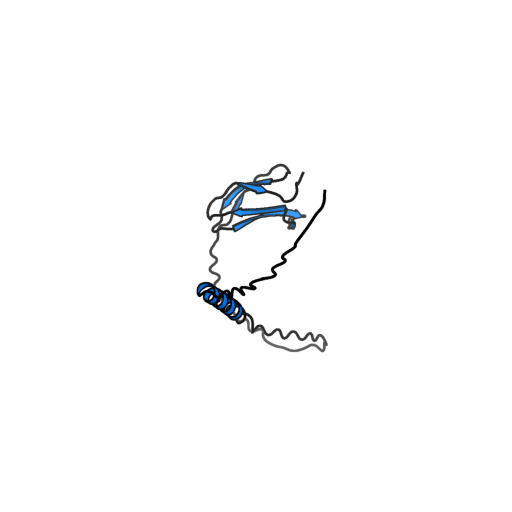763 C CA . GLY A 1 105 ? 0.627 -3.299 -8.650 1.00 95.38 105 GLY A CA 1
ATOM 764 C C . GLY A 1 105 ? -0.331 -2.548 -7.735 1.00 95.38 105 GLY A C 1
ATOM 765 O O . GLY A 1 105 ? -0.256 -1.332 -7.605 1.00 95.38 105 GLY A O 1
ATOM 766 N N . TRP A 1 106 ? -1.252 -3.274 -7.107 1.00 97.06 106 TRP A N 1
ATOM 767 C CA . TRP A 1 106 ? -2.227 -2.710 -6.173 1.00 97.06 106 TRP A CA 1
ATOM 768 C C . TRP A 1 106 ? -1.849 -3.032 -4.732 1.00 97.06 106 TRP A C 1
ATOM 770 O O . TRP A 1 106 ? -1.515 -4.172 -4.420 1.00 97.06 106 TRP A O 1
ATOM 780 N N . ALA A 1 107 ? -1.977 -2.044 -3.852 1.00 96.81 107 ALA A N 1
ATOM 781 C CA . ALA A 1 107 ? -2.048 -2.257 -2.415 1.00 96.81 107 ALA A CA 1
ATOM 782 C C . ALA A 1 107 ? -3.513 -2.154 -1.984 1.00 96.81 107 ALA A C 1
ATOM 784 O O . ALA A 1 107 ? -4.182 -1.175 -2.318 1.00 96.81 107 ALA A O 1
ATOM 785 N N . ALA A 1 108 ? -4.009 -3.160 -1.266 1.00 97.31 108 ALA A N 1
ATOM 786 C CA . ALA A 1 108 ? -5.371 -3.204 -0.749 1.00 97.31 108 ALA A CA 1
ATOM 787 C C . ALA A 1 108 ? -5.350 -3.329 0.777 1.00 97.31 108 ALA A C 1
ATOM 789 O O . ALA A 1 108 ? -4.554 -4.083 1.334 1.00 97.31 108 ALA A O 1
ATOM 790 N N . VAL A 1 109 ? -6.234 -2.587 1.438 1.00 97.25 109 VAL A N 1
ATOM 791 C CA . VAL A 1 109 ? -6.465 -2.647 2.881 1.00 97.25 109 VAL A CA 1
ATOM 792 C C . VAL A 1 109 ? -7.700 -3.502 3.106 1.00 97.25 109 VAL A C 1
ATOM 794 O O . VAL A 1 109 ? -8.760 -3.208 2.553 1.00 97.25 109 VAL A O 1
ATOM 797 N N . TYR A 1 110 ? -7.564 -4.541 3.920 1.00 96.56 110 TYR A N 1
ATOM 798 C CA . TYR A 1 110 ? -8.664 -5.408 4.326 1.00 96.56 110 TYR A CA 1
ATOM 799 C C . TYR A 1 110 ? -9.028 -5.135 5.780 1.00 96.56 110 TYR A C 1
ATOM 801 O O . TYR A 1 110 ? -8.173 -4.822 6.605 1.00 96.56 110 TYR A O 1
ATOM 809 N N . GLU A 1 111 ? -10.308 -5.279 6.088 1.00 94.75 111 GLU A N 1
ATOM 810 C CA . GLU A 1 111 ? -10.773 -5.429 7.460 1.00 94.75 111 GLU A CA 1
ATOM 811 C C . GLU A 1 111 ? -10.182 -6.704 8.071 1.00 94.75 111 GLU A C 1
ATOM 813 O O . GLU A 1 111 ? -10.050 -7.715 7.384 1.00 94.75 111 GLU A O 1
ATOM 818 N N . ASN A 1 112 ? -9.843 -6.669 9.358 1.00 93.69 112 ASN A N 1
ATOM 819 C CA . ASN A 1 112 ? -9.461 -7.871 10.086 1.00 93.69 112 ASN A CA 1
ATOM 820 C C . ASN A 1 112 ? -10.708 -8.514 10.696 1.00 93.69 112 ASN A C 1
ATOM 822 O O . ASN A 1 112 ? -11.368 -7.905 11.538 1.00 93.69 112 ASN A O 1
ATOM 826 N N . ARG A 1 113 ? -11.006 -9.750 10.305 1.00 95.31 113 ARG A N 1
ATOM 827 C CA . ARG A 1 113 ? -12.084 -10.557 10.870 1.00 95.31 113 ARG A CA 1
ATOM 828 C C . ARG A 1 113 ? -11.470 -11.769 11.553 1.00 95.31 113 ARG A C 1
ATOM 830 O O . ARG A 1 113 ? -11.190 -12.767 10.905 1.00 95.31 113 ARG A O 1
ATOM 837 N N . ASP A 1 114 ? -11.204 -11.639 12.849 1.00 94.81 114 ASP A N 1
ATOM 838 C CA . ASP A 1 114 ? -10.643 -12.717 13.676 1.00 94.81 114 ASP A CA 1
ATOM 839 C C . ASP A 1 114 ? -9.308 -13.295 13.156 1.00 94.81 114 ASP A C 1
ATOM 841 O O . ASP A 1 114 ? -9.007 -14.471 13.339 1.00 94.81 114 ASP A O 1
ATOM 845 N N . GLY A 1 115 ? -8.478 -12.458 12.524 1.00 94.44 115 GLY A N 1
ATOM 846 C CA . GLY A 1 115 ? -7.197 -12.861 11.931 1.00 94.44 115 GLY A CA 1
ATOM 847 C C . GLY A 1 115 ? -7.273 -13.175 10.436 1.00 94.44 115 GLY A C 1
ATOM 848 O O . GLY A 1 115 ? -6.234 -13.386 9.812 1.00 94.44 115 GLY A O 1
ATOM 849 N N . GLU A 1 116 ? -8.471 -13.166 9.847 1.00 96.12 116 GLU A N 1
ATOM 850 C CA . GLU A 1 116 ? -8.685 -13.369 8.416 1.00 96.12 116 GLU A CA 1
ATOM 851 C C . GLU A 1 116 ? -9.014 -12.052 7.691 1.00 96.12 116 GLU A C 1
ATOM 853 O O . GLU A 1 116 ? -9.644 -11.156 8.266 1.00 96.12 116 GLU A O 1
ATOM 858 N N . PRO A 1 117 ? -8.638 -11.912 6.406 1.00 95.69 117 PRO A N 1
ATOM 859 C CA . PRO A 1 117 ? -9.079 -10.790 5.585 1.00 95.69 117 PRO A CA 1
ATOM 860 C C . PRO A 1 117 ? -10.605 -10.773 5.408 1.00 95.69 117 PRO A C 1
ATOM 862 O O . PRO A 1 117 ? -11.201 -11.703 4.868 1.00 95.69 117 PRO A O 1
ATOM 865 N N . GLY A 1 118 ? -11.235 -9.683 5.840 1.00 95.31 118 GLY A N 1
ATOM 866 C CA . GLY A 1 118 ? -12.649 -9.384 5.645 1.00 95.31 118 GLY A CA 1
ATOM 867 C C . GLY A 1 118 ? -12.914 -8.595 4.360 1.00 95.31 118 GLY A C 1
ATOM 868 O O . GLY A 1 118 ? -12.363 -8.875 3.297 1.00 95.31 118 GLY A O 1
ATOM 869 N N . SER A 1 119 ? -13.785 -7.585 4.443 1.00 95.75 119 SER A N 1
ATOM 870 C CA . SER A 1 119 ? -14.083 -6.720 3.292 1.00 95.75 119 SER A CA 1
ATOM 871 C C . SER A 1 119 ? -12.910 -5.793 2.960 1.00 95.75 119 SER A C 1
ATOM 873 O O . SER A 1 119 ? -12.197 -5.342 3.857 1.00 95.75 119 SER A O 1
ATOM 875 N N . ILE A 1 120 ? -12.757 -5.431 1.682 1.00 96.69 120 ILE A N 1
ATOM 876 C CA . ILE A 1 120 ? -11.801 -4.393 1.272 1.00 96.69 120 ILE A CA 1
ATOM 877 C C . ILE A 1 120 ? -12.274 -3.041 1.813 1.00 96.69 120 ILE A C 1
ATOM 879 O O . ILE A 1 120 ? -13.389 -2.597 1.534 1.00 96.69 120 ILE A O 1
ATOM 883 N N . LEU A 1 121 ? -11.404 -2.390 2.578 1.00 97.00 121 LEU A N 1
ATOM 884 C CA . LEU A 1 121 ? -11.592 -1.039 3.090 1.00 97.00 121 LEU A CA 1
ATOM 885 C C . LEU A 1 121 ? -11.059 0.009 2.129 1.00 97.00 121 LEU A C 1
ATOM 887 O O . LEU A 1 121 ? -11.592 1.101 2.112 1.00 97.00 121 LEU A O 1
ATOM 891 N N . GLY A 1 122 ? -10.044 -0.291 1.325 1.00 97.75 122 GLY A N 1
ATOM 892 C CA . GLY A 1 122 ? -9.461 0.667 0.390 1.00 97.75 122 GLY A CA 1
ATOM 893 C C . GLY A 1 122 ? -8.431 0.015 -0.516 1.00 97.75 122 GLY A C 1
ATOM 894 O O . GLY A 1 122 ? -7.928 -1.066 -0.215 1.00 97.75 122 GLY A O 1
ATOM 895 N N . ALA A 1 123 ? -8.118 0.659 -1.637 1.00 97.81 123 ALA A N 1
ATOM 896 C CA . ALA A 1 123 ? -7.078 0.187 -2.541 1.00 97.81 123 ALA A CA 1
ATOM 897 C C . ALA A 1 123 ? -6.422 1.344 -3.297 1.00 97.81 123 ALA A C 1
ATOM 899 O O . ALA A 1 123 ? -7.068 2.339 -3.627 1.00 97.81 123 ALA A O 1
ATOM 900 N N . ARG A 1 124 ? -5.132 1.198 -3.604 1.00 98.12 124 ARG A N 1
ATOM 901 C CA . ARG A 1 124 ? -4.371 2.161 -4.401 1.00 98.12 124 ARG A CA 1
ATOM 902 C C . ARG A 1 124 ? -3.422 1.458 -5.359 1.00 98.12 124 ARG A C 1
ATOM 904 O O . ARG A 1 124 ? -2.741 0.505 -4.987 1.00 98.12 124 ARG A O 1
ATOM 911 N N . LEU A 1 125 ? -3.356 1.975 -6.583 1.00 98.00 125 LEU A N 1
ATOM 912 C CA . LEU A 1 125 ? -2.350 1.584 -7.559 1.00 98.00 125 LEU A CA 1
ATOM 913 C C . LEU A 1 125 ? -0.997 2.191 -7.169 1.00 98.00 125 LEU A C 1
ATOM 915 O O . LEU A 1 125 ? -0.875 3.411 -7.032 1.00 98.00 125 LEU A O 1
ATOM 919 N N . ILE A 1 126 ? 0.015 1.343 -7.041 1.00 97.38 126 ILE A N 1
ATOM 920 C CA . ILE A 1 126 ? 1.418 1.728 -6.961 1.00 97.38 126 ILE A CA 1
ATOM 921 C C . ILE A 1 126 ? 1.966 1.724 -8.397 1.00 97.38 126 ILE A C 1
ATOM 923 O O . ILE A 1 126 ? 2.062 0.662 -9.020 1.00 97.38 126 ILE A O 1
ATOM 927 N N . PRO A 1 127 ? 2.284 2.903 -8.961 1.00 95.38 127 PRO A N 1
ATOM 928 C CA . PRO A 1 127 ? 2.458 3.072 -10.403 1.00 95.38 127 PRO A CA 1
ATOM 929 C C . PRO A 1 127 ? 3.838 2.655 -10.924 1.00 95.38 127 PRO A C 1
ATOM 931 O O . PRO A 1 127 ? 4.079 2.760 -12.124 1.00 95.38 127 PRO A O 1
ATOM 934 N N . GLN A 1 128 ? 4.753 2.221 -10.055 1.00 95.12 128 GLN A N 1
ATOM 935 C CA . GLN A 1 128 ? 6.124 1.877 -10.422 1.00 95.12 128 GLN A CA 1
ATOM 936 C C . GLN A 1 128 ? 6.675 0.744 -9.557 1.00 95.12 128 GLN A C 1
ATOM 938 O O . GLN A 1 128 ? 6.243 0.561 -8.422 1.00 95.12 128 GLN A O 1
ATOM 943 N N . ALA A 1 129 ? 7.651 0.018 -10.100 1.00 94.81 129 ALA A N 1
ATOM 944 C CA . ALA A 1 129 ? 8.482 -0.898 -9.327 1.00 94.81 129 ALA A CA 1
ATOM 945 C C . ALA A 1 129 ? 9.448 -0.131 -8.407 1.00 94.81 129 ALA A C 1
ATOM 947 O O . ALA A 1 129 ? 9.773 1.030 -8.662 1.00 94.81 129 ALA A O 1
ATOM 948 N N . GLY A 1 130 ? 9.958 -0.814 -7.388 1.00 94.69 130 GLY A N 1
ATOM 949 C CA . GLY A 1 130 ? 10.852 -0.272 -6.373 1.00 94.69 130 GLY A CA 1
ATOM 950 C C . GLY A 1 130 ? 10.120 0.082 -5.084 1.00 94.69 130 GLY A C 1
ATOM 951 O O . GLY A 1 130 ? 9.056 -0.464 -4.789 1.00 94.69 130 GLY A O 1
ATOM 952 N N . GLU A 1 131 ? 10.731 0.976 -4.312 1.00 96.25 131 GLU A N 1
ATOM 953 C CA . GLU A 1 131 ? 10.170 1.483 -3.064 1.00 96.25 131 GLU A CA 1
ATOM 954 C C . GLU A 1 131 ? 9.074 2.523 -3.326 1.00 96.25 131 GLU A C 1
ATOM 956 O O . GLU A 1 131 ? 9.164 3.369 -4.223 1.00 96.25 131 GLU A O 1
ATOM 961 N N . TRP A 1 132 ? 8.033 2.469 -2.508 1.00 97.38 132 TRP A N 1
ATOM 962 C CA . TRP A 1 132 ? 6.907 3.382 -2.514 1.00 97.38 132 TRP A CA 1
ATOM 963 C C . TRP A 1 132 ? 6.473 3.689 -1.082 1.00 97.38 132 TRP A C 1
ATOM 965 O O . TRP A 1 132 ? 6.446 2.807 -0.229 1.00 97.38 132 TRP A O 1
ATOM 975 N N . SER A 1 133 ? 6.078 4.931 -0.835 1.00 97.75 133 SER A N 1
ATOM 976 C CA . SER A 1 133 ? 5.407 5.357 0.390 1.00 97.75 133 SER A CA 1
ATOM 977 C C . SER A 1 133 ? 4.258 6.292 0.030 1.00 97.75 133 SER A C 1
ATOM 979 O O . SER A 1 133 ? 4.245 6.929 -1.031 1.00 97.75 133 SER A O 1
ATOM 981 N N . GLY A 1 134 ? 3.248 6.351 0.891 1.00 97.25 134 GLY A N 1
ATOM 982 C CA . GLY A 1 134 ? 2.078 7.178 0.639 1.00 97.25 134 GLY A CA 1
ATOM 983 C C . GLY A 1 134 ? 0.856 6.730 1.416 1.00 97.25 134 GLY A C 1
ATOM 984 O O . GLY A 1 134 ? 0.943 5.992 2.389 1.00 97.25 134 GLY A O 1
ATOM 985 N N . THR A 1 135 ? -0.307 7.202 0.983 1.00 98.06 135 THR A N 1
ATOM 986 C CA . THR A 1 135 ? -1.579 6.942 1.661 1.00 98.06 135 THR A CA 1
ATOM 987 C C . THR A 1 135 ? -2.505 6.092 0.807 1.00 98.06 135 THR A C 1
ATOM 989 O O . THR A 1 135 ? -2.564 6.254 -0.415 1.00 98.06 135 THR A O 1
ATOM 992 N N . ILE A 1 136 ? -3.254 5.198 1.441 1.00 98.00 136 ILE A N 1
ATOM 993 C CA . ILE A 1 136 ? -4.351 4.458 0.820 1.00 98.00 136 ILE A CA 1
ATOM 994 C C . ILE A 1 136 ? -5.656 5.016 1.395 1.00 98.00 136 ILE A C 1
ATOM 9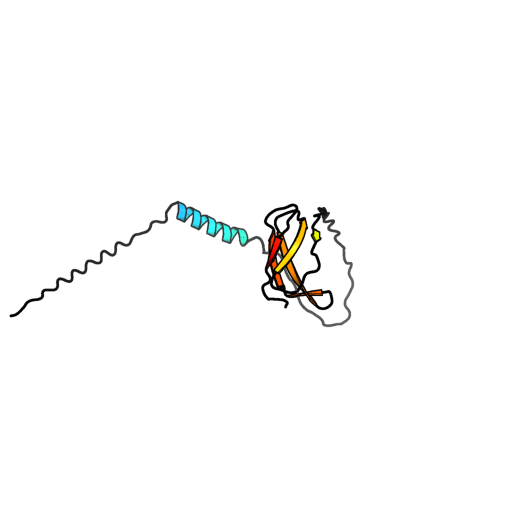96 O O . ILE A 1 136 ? -5.889 4.861 2.595 1.00 98.00 136 ILE A O 1
ATOM 1000 N N . PRO A 1 137 ? -6.491 5.691 0.585 1.00 97.88 137 PRO A N 1
ATOM 1001 C CA . PRO A 1 137 ? -7.795 6.146 1.041 1.00 97.88 137 PRO A CA 1
ATOM 1002 C C . PRO A 1 137 ? -8.718 4.953 1.286 1.00 97.88 137 PRO A C 1
ATOM 1004 O O . PRO A 1 137 ? -8.704 3.974 0.531 1.00 97.88 137 PRO A O 1
ATOM 1007 N N . LEU A 1 138 ? -9.523 5.054 2.337 1.00 97.62 138 LEU A N 1
ATOM 1008 C CA . LEU A 1 138 ? -10.534 4.075 2.689 1.00 97.62 138 LEU A CA 1
ATOM 1009 C C . LEU A 1 138 ? -11.895 4.509 2.130 1.00 97.62 138 LEU A C 1
ATOM 1011 O O . LEU A 1 138 ? -12.224 5.686 2.040 1.00 97.62 138 LEU A O 1
ATOM 1015 N N . LEU A 1 139 ? -12.691 3.526 1.731 1.00 96.69 139 LEU A N 1
ATOM 1016 C CA . LEU A 1 139 ? -14.049 3.654 1.213 1.00 96.69 139 LEU A CA 1
ATOM 1017 C C . LEU A 1 139 ? -15.070 3.901 2.333 1.00 96.69 139 LEU A C 1
ATOM 1019 O O . LEU A 1 139 ? -16.208 4.270 2.055 1.00 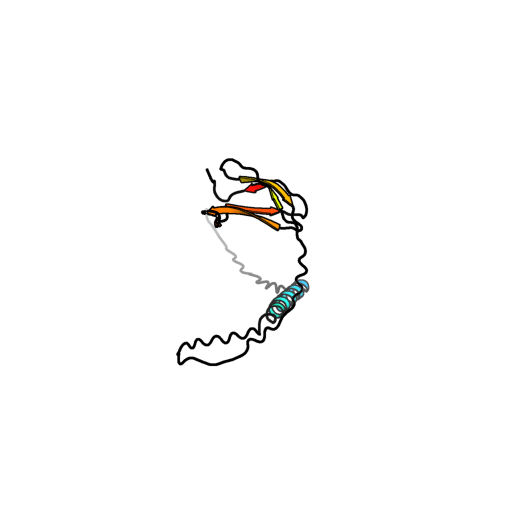96.69 139 LEU A O 1
ATOM 1023 N N . ARG A 1 140 ? -14.673 3.662 3.588 1.00 93.25 140 ARG A N 1
ATOM 1024 C CA . ARG A 1 140 ? -15.438 3.948 4.804 1.00 93.25 140 ARG A CA 1
ATOM 1025 C C . ARG A 1 140 ? -14.483 4.333 5.933 1.00 93.25 140 ARG A C 1
ATOM 1027 O O . ARG A 1 140 ? -13.388 3.771 5.994 1.00 93.25 140 ARG A O 1
ATOM 1034 N N . SER A 1 141 ? -14.907 5.247 6.808 1.00 88.69 141 SER A N 1
ATOM 1035 C CA . SER A 1 141 ? -14.156 5.559 8.031 1.00 88.69 141 SER A CA 1
ATOM 1036 C C . SER A 1 141 ? -14.153 4.351 8.971 1.00 88.69 141 SER A C 1
ATOM 1038 O O . SER A 1 141 ? -15.099 3.555 8.971 1.00 88.69 141 SER A O 1
ATOM 1040 N N . THR A 1 142 ? -13.068 4.192 9.727 1.00 88.94 142 THR A N 1
ATOM 1041 C CA . THR A 1 142 ? -12.910 3.139 10.741 1.00 88.94 142 THR A CA 1
ATOM 1042 C C . THR A 1 142 ? -13.058 3.650 12.176 1.00 88.94 142 THR A C 1
ATOM 1044 O O . THR A 1 142 ? -12.837 2.872 13.105 1.00 88.94 142 THR A O 1
ATOM 1047 N N . GLU A 1 143 ? -13.396 4.932 12.353 1.00 82.44 143 GLU A N 1
ATOM 1048 C CA . GLU A 1 143 ? -13.599 5.595 13.654 1.00 82.44 143 GLU A CA 1
ATOM 1049 C C . GLU A 1 143 ? -15.017 5.447 14.234 1.00 82.44 143 GLU A C 1
ATOM 1051 O O . GLU A 1 143 ? -15.974 5.209 13.459 1.00 82.44 143 GLU A O 1
#

Sequence (143 aa):
MATSDKNKNNNDIQIETESKGVSETQKIVIFALAAFIIGIGVGFVLVEDTDTPANTDEDIEAGTSTQATSSNSTRTATTTTSITVNDQPAGETVIVDSATIDRVGWAAVYENRDGEPGSILGARLIPQAGEWSGTIPLLRSTE

pLDDT: mean 74.92, std 21.16, range [37.78, 98.12]

Secondary structure (DSSP, 8-state):
-----------------------HHHHHHHHHHHHHHHHHTTSS-------------S-----------------------EEE-----SSSEEEEEEEEESSSEEEEEEEEETTEEEEEEEEEEE-SSEEEEEEEEBSS---

Radius of gyration: 32.88 Å; chains: 1; bounding box: 67×101×65 Å